Protein AF-A0A6A6XZ11-F1 (afdb_monomer_lite)

Foldseek 3Di:
DKDWDAAQVGIDIDDDDDCVVCVVVVVVVVVVVVPDDCVRVVDDPQWDDDVPFIWGWDADPNDIKIWTFDDWPDADPDSHDFRKTKGWTDIPDDDDIDIDIHTDDDPPDDDPQVVLCVCQVVVPPPDHHHDDDDDD

InterPro domains:
  IPR040976 Fungal-type protein kinase [PF17667] (1-136)

Organism: NCBI:txid574789

Secondary structure (DSSP, 8-state):
---EEEETTEEEEPPP--TTT-HHHHHHHHHHHHHS-TTTTT--TTEES-TTS-EEEEEETTEEEEEEEEEEEEE---SSS---EEEEEEESSTT-EEEEEE----TTSPPHHHHHHHHHHTT-TTSPPP------

Radius of gyration: 19.81 Å; chains: 1; bounding box: 48×28×54 Å

Sequence (136 aa):
MRLWAFDRLGAVTSQSFDIHENALMFISVVLGYLWMAPKDLGFDPTIYGEKGSRYVEITRDARPERYHLDDVIKRQRCVAGRATTCWEVHGDKSGQSFVVKDSWEYKERPEEGPLLKKVTDAGVKNGAEYHYHEIV

Structure (mmCIF, N/CA/C/O backbone):
data_AF-A0A6A6XZ11-F1
#
_entry.id   AF-A0A6A6XZ11-F1
#
loop_
_atom_site.group_PDB
_atom_site.id
_atom_site.type_symbol
_atom_site.label_atom_id
_atom_site.label_alt_id
_atom_site.label_comp_id
_atom_site.label_asym_id
_atom_site.label_entity_id
_atom_site.label_seq_id
_atom_site.pdbx_PDB_ins_code
_atom_site.Cartn_x
_atom_site.Cartn_y
_atom_site.Cartn_z
_atom_site.occupancy
_atom_site.B_iso_or_equiv
_atom_site.auth_seq_id
_atom_site.auth_comp_id
_atom_site.auth_asym_id
_atom_site.auth_atom_id
_atom_site.pdbx_PDB_model_num
ATOM 1 N N . MET A 1 1 ? 11.952 -5.993 -25.966 1.00 95.44 1 MET A N 1
ATOM 2 C CA . MET A 1 1 ? 11.440 -5.484 -24.675 1.00 95.44 1 MET A CA 1
ATOM 3 C C . MET A 1 1 ? 10.762 -4.125 -24.855 1.00 95.44 1 MET A C 1
ATOM 5 O O . MET A 1 1 ? 11.085 -3.401 -25.788 1.00 95.44 1 MET A O 1
ATOM 9 N N . ARG A 1 2 ? 9.799 -3.791 -23.990 1.00 96.62 2 ARG A N 1
ATOM 1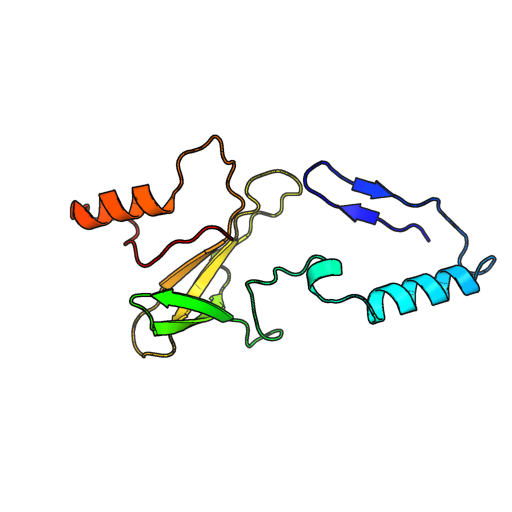0 C CA . ARG A 1 2 ? 9.150 -2.473 -23.877 1.00 96.62 2 ARG A CA 1
ATOM 11 C C . ARG A 1 2 ? 8.838 -2.219 -22.404 1.00 96.62 2 ARG A C 1
ATOM 13 O O . ARG A 1 2 ? 8.414 -3.153 -21.727 1.00 96.62 2 ARG A O 1
ATOM 20 N N . LEU A 1 3 ? 9.035 -0.992 -21.933 1.00 95.38 3 LEU A N 1
ATOM 21 C CA . LEU A 1 3 ? 8.731 -0.600 -20.558 1.00 95.38 3 LEU A CA 1
ATOM 22 C C . LEU A 1 3 ? 7.305 -0.067 -20.463 1.00 95.38 3 LEU A C 1
ATOM 24 O O . LEU A 1 3 ? 6.829 0.599 -21.386 1.00 95.38 3 LEU A O 1
ATOM 28 N N . TRP A 1 4 ? 6.661 -0.354 -19.336 1.00 93.19 4 TRP A N 1
ATOM 29 C CA . TRP A 1 4 ? 5.314 0.092 -19.008 1.00 93.19 4 TRP A CA 1
ATOM 30 C C . TRP A 1 4 ? 5.342 0.769 -17.643 1.00 93.19 4 TRP A C 1
ATOM 32 O O . TRP A 1 4 ? 5.848 0.194 -16.681 1.00 93.19 4 TRP A O 1
ATOM 42 N N . ALA A 1 5 ? 4.783 1.968 -17.569 1.00 90.44 5 ALA A N 1
ATOM 43 C CA . ALA A 1 5 ? 4.483 2.656 -16.327 1.00 90.44 5 ALA A CA 1
ATOM 44 C C . ALA A 1 5 ? 2.967 2.827 -16.248 1.00 90.44 5 ALA A C 1
ATOM 46 O O . ALA A 1 5 ? 2.348 3.288 -17.207 1.00 90.44 5 ALA A O 1
ATOM 47 N N . PHE A 1 6 ? 2.373 2.423 -15.131 1.00 86.69 6 PHE A N 1
ATOM 48 C CA . PHE A 1 6 ? 0.945 2.585 -14.888 1.00 86.69 6 PHE A CA 1
ATOM 49 C C . PHE A 1 6 ? 0.745 3.659 -13.832 1.00 86.69 6 PHE A C 1
ATOM 51 O O . PHE A 1 6 ? 1.374 3.614 -12.777 1.00 86.69 6 PHE A O 1
ATOM 58 N N . ASP A 1 7 ? -0.153 4.590 -14.108 1.00 84.62 7 ASP A N 1
ATOM 59 C CA . ASP A 1 7 ? -0.636 5.565 -13.146 1.00 84.62 7 ASP A CA 1
ATOM 60 C C . ASP A 1 7 ? -2.172 5.619 -13.181 1.00 84.62 7 ASP A C 1
ATOM 62 O O . ASP A 1 7 ? -2.848 4.796 -13.806 1.00 84.62 7 ASP A O 1
ATOM 66 N N . ARG A 1 8 ? -2.749 6.599 -12.485 1.00 77.00 8 ARG A N 1
ATOM 67 C CA . ARG A 1 8 ? -4.203 6.792 -12.447 1.00 77.00 8 ARG A CA 1
ATOM 68 C C . ARG A 1 8 ? -4.813 7.244 -13.778 1.00 77.00 8 ARG A C 1
ATOM 70 O O . ARG A 1 8 ? -6.032 7.160 -13.923 1.00 77.00 8 ARG A O 1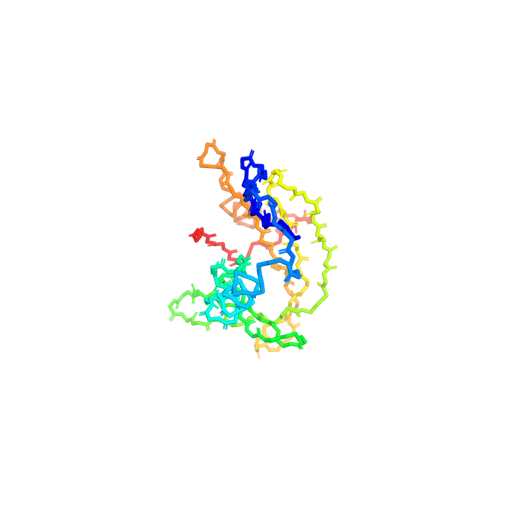
ATOM 77 N N . LEU A 1 9 ? -4.013 7.780 -14.697 1.00 81.00 9 LEU A N 1
ATOM 78 C CA . LEU A 1 9 ? -4.445 8.230 -16.020 1.00 81.00 9 LEU A CA 1
ATOM 79 C C . LEU A 1 9 ? -4.359 7.103 -17.056 1.00 81.00 9 LEU A C 1
ATOM 81 O O . LEU A 1 9 ? -5.038 7.167 -18.080 1.00 81.00 9 LEU A O 1
ATOM 85 N N . GLY A 1 10 ? -3.592 6.049 -16.775 1.00 84.19 10 GLY A N 1
ATOM 86 C CA . GLY A 1 10 ? -3.565 4.829 -17.566 1.00 84.19 10 GLY A CA 1
ATOM 87 C C . GLY A 1 10 ? -2.168 4.235 -17.648 1.00 84.19 10 GLY A C 1
ATOM 88 O O . GLY A 1 10 ? -1.468 4.107 -16.651 1.00 84.19 10 GLY A O 1
ATOM 89 N N . ALA A 1 11 ? -1.786 3.816 -18.850 1.00 90.44 11 ALA A N 1
ATOM 90 C CA . ALA A 1 11 ? -0.487 3.220 -19.112 1.00 90.44 11 ALA A CA 1
ATOM 91 C C . ALA A 1 11 ? 0.329 4.116 -20.047 1.00 90.44 11 ALA A C 1
ATOM 93 O O . ALA A 1 11 ? -0.139 4.483 -21.126 1.00 90.44 11 ALA A O 1
ATOM 94 N N . VAL A 1 12 ? 1.566 4.408 -19.659 1.00 92.62 12 VAL A N 1
ATOM 95 C CA . VAL A 1 12 ? 2.578 5.044 -20.502 1.00 92.62 12 VAL A CA 1
ATOM 96 C C . VAL A 1 12 ? 3.599 3.990 -20.898 1.00 92.62 12 VAL A C 1
ATOM 98 O O . VAL A 1 12 ? 4.034 3.181 -20.076 1.00 92.62 12 VAL A O 1
ATOM 101 N N . THR A 1 13 ? 3.991 3.989 -22.169 1.00 95.44 13 THR A N 1
ATOM 102 C CA . THR A 1 13 ? 4.922 2.991 -22.698 1.00 95.44 13 THR A CA 1
ATOM 103 C C . THR A 1 13 ? 6.138 3.623 -23.343 1.00 95.44 13 THR A C 1
ATOM 105 O O . THR A 1 13 ? 6.009 4.606 -24.072 1.00 95.44 13 THR A O 1
ATOM 108 N N . 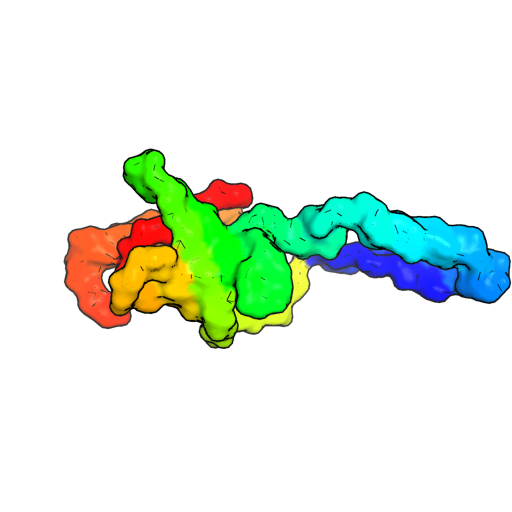SER A 1 14 ? 7.303 3.000 -23.169 1.00 95.81 14 SER A N 1
ATOM 109 C CA . SER A 1 14 ? 8.481 3.326 -23.975 1.00 95.81 14 SER A CA 1
ATOM 110 C C . SER A 1 14 ? 8.315 2.842 -25.423 1.00 95.81 14 SER A C 1
ATOM 112 O O . SER A 1 14 ? 7.475 1.988 -25.729 1.00 95.81 14 SER A O 1
ATOM 114 N N . GLN A 1 15 ? 9.195 3.296 -26.319 1.00 96.31 15 GLN A N 1
ATOM 115 C CA . GLN A 1 15 ? 9.413 2.571 -27.572 1.00 96.31 15 GLN A CA 1
ATOM 116 C C . GLN A 1 15 ? 9.884 1.139 -27.267 1.00 96.31 15 GLN A C 1
ATOM 118 O O . GLN A 1 15 ? 10.548 0.883 -26.256 1.00 96.31 15 GLN A O 1
ATOM 123 N N . SER A 1 16 ? 9.491 0.185 -28.111 1.00 97.12 16 SER A N 1
ATOM 124 C CA . SER A 1 16 ? 10.023 -1.180 -28.043 1.00 97.12 16 SER A CA 1
ATOM 125 C C . SER A 1 16 ? 11.415 -1.241 -28.658 1.00 97.12 16 SER A C 1
ATOM 127 O O . SER A 1 16 ? 11.671 -0.564 -29.648 1.00 97.12 16 SER A O 1
ATOM 129 N N . PHE A 1 17 ? 12.266 -2.107 -28.122 1.00 97.31 17 PHE A N 1
ATOM 130 C CA . PHE A 1 17 ? 13.603 -2.379 -28.648 1.00 97.31 17 PHE A CA 1
ATOM 131 C C . PHE A 1 17 ? 13.934 -3.870 -28.548 1.00 97.31 17 PHE A C 1
ATOM 133 O O . PHE A 1 17 ? 13.412 -4.556 -27.665 1.00 97.31 17 PHE A O 1
ATOM 140 N N . ASP A 1 18 ? 14.783 -4.385 -29.433 1.00 98.00 18 ASP A N 1
ATOM 141 C CA . ASP A 1 18 ? 15.296 -5.752 -29.334 1.00 98.00 18 ASP A CA 1
ATOM 142 C C . ASP A 1 18 ? 16.431 -5.806 -28.297 1.00 98.00 18 ASP A C 1
ATOM 144 O O . ASP A 1 18 ? 17.324 -4.959 -28.281 1.00 98.00 18 ASP A O 1
ATOM 148 N N . ILE A 1 19 ? 16.372 -6.781 -27.390 1.00 97.94 19 ILE A N 1
ATOM 149 C CA . ILE A 1 19 ? 17.362 -6.926 -26.315 1.00 97.94 19 ILE A CA 1
ATOM 150 C C . ILE A 1 19 ? 18.687 -7.511 -26.812 1.00 97.94 19 ILE A C 1
ATOM 152 O O . ILE A 1 19 ? 19.720 -7.269 -26.196 1.00 97.94 19 ILE A O 1
ATOM 156 N N . HIS A 1 20 ? 18.663 -8.272 -27.906 1.00 97.06 20 HIS A N 1
ATOM 157 C CA . HIS A 1 20 ? 19.847 -8.847 -28.532 1.00 97.06 20 HIS A CA 1
ATOM 158 C C . HIS A 1 20 ? 20.549 -7.818 -29.419 1.00 97.06 20 HIS A C 1
ATOM 160 O O . HIS A 1 20 ? 21.776 -7.791 -29.454 1.00 97.06 20 HIS A O 1
ATOM 166 N N . GLU A 1 21 ? 19.791 -6.933 -30.074 1.00 98.06 21 GLU A N 1
ATOM 167 C CA . GLU A 1 21 ? 20.365 -5.837 -30.867 1.00 98.06 21 GLU A CA 1
ATOM 168 C C . GLU A 1 21 ? 20.823 -4.658 -29.994 1.00 98.06 21 GLU A C 1
ATOM 170 O O . GLU A 1 21 ? 21.798 -3.987 -30.323 1.00 98.06 21 GLU A O 1
ATOM 175 N N . ASN A 1 22 ? 20.153 -4.405 -28.862 1.00 97.31 22 ASN A N 1
ATOM 176 C CA . ASN A 1 22 ? 20.480 -3.309 -27.950 1.00 97.31 22 ASN A CA 1
ATOM 177 C C . ASN A 1 22 ? 20.662 -3.795 -26.502 1.00 97.31 22 ASN A C 1
ATOM 179 O O . ASN A 1 22 ? 19.920 -3.431 -25.582 1.00 97.31 22 ASN A O 1
ATOM 183 N N . ALA A 1 23 ? 21.691 -4.620 -26.304 1.00 97.31 23 ALA A N 1
ATOM 184 C CA . ALA A 1 23 ? 22.030 -5.187 -25.001 1.00 97.31 23 ALA A CA 1
ATOM 185 C C . AL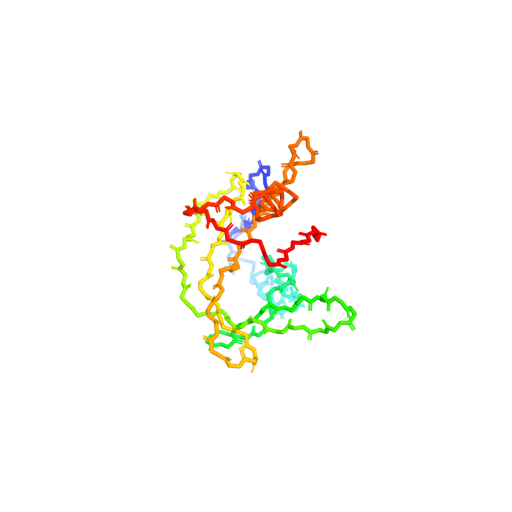A A 1 23 ? 22.367 -4.115 -23.949 1.00 97.31 23 ALA A C 1
ATOM 187 O O . ALA A 1 23 ? 22.027 -4.279 -22.777 1.00 97.31 23 ALA A O 1
ATOM 188 N N . LEU A 1 24 ? 22.984 -2.995 -24.355 1.00 97.88 24 LEU A N 1
ATOM 189 C CA . LEU A 1 24 ? 23.306 -1.900 -23.436 1.00 97.88 24 LEU A CA 1
ATOM 190 C C . LEU A 1 24 ? 22.035 -1.293 -22.835 1.00 97.88 24 LEU A C 1
ATOM 192 O O . LEU A 1 24 ? 21.954 -1.160 -21.619 1.00 97.88 24 LEU A O 1
ATOM 196 N N . MET A 1 25 ? 21.019 -1.001 -23.657 1.00 97.38 25 MET A N 1
ATOM 197 C CA . MET A 1 25 ? 19.736 -0.488 -23.167 1.00 97.38 25 MET A CA 1
ATOM 198 C C . MET A 1 25 ? 19.058 -1.479 -22.217 1.00 97.38 25 MET A C 1
ATOM 200 O O . MET A 1 25 ? 18.521 -1.077 -21.188 1.00 97.38 25 MET A O 1
ATOM 204 N N . PHE A 1 26 ? 19.106 -2.778 -22.525 1.00 97.69 26 PHE A N 1
ATOM 205 C CA . PHE A 1 26 ? 18.573 -3.807 -21.631 1.00 97.69 26 PHE A CA 1
ATOM 206 C C . PHE A 1 26 ? 19.261 -3.780 -20.257 1.00 97.69 26 PHE A C 1
ATOM 208 O O . PHE A 1 26 ? 18.577 -3.714 -19.235 1.00 97.69 26 PHE A O 1
ATOM 215 N N . ILE A 1 27 ? 20.597 -3.759 -20.227 1.00 98.06 27 ILE A N 1
ATOM 216 C CA . ILE A 1 27 ? 21.376 -3.688 -18.983 1.00 98.06 27 ILE A CA 1
ATOM 217 C C . ILE A 1 27 ? 21.064 -2.393 -18.225 1.00 98.06 27 ILE A C 1
ATOM 219 O O . ILE A 1 27 ? 20.823 -2.442 -17.021 1.00 98.06 27 ILE A O 1
ATOM 223 N N . SER A 1 28 ? 21.000 -1.248 -18.913 1.00 97.31 28 SER A N 1
ATOM 224 C CA . SER A 1 28 ? 20.652 0.040 -18.303 1.00 97.31 28 SER A CA 1
ATOM 225 C C . SER A 1 28 ? 19.272 0.025 -17.648 1.00 97.31 28 SER A C 1
ATOM 227 O O . SER A 1 28 ? 19.121 0.572 -16.561 1.00 97.31 28 SER A O 1
ATOM 229 N N . VAL A 1 29 ? 18.278 -0.624 -18.261 1.00 96.88 29 VAL A N 1
ATOM 230 C CA . VAL A 1 29 ? 16.938 -0.779 -17.673 1.00 96.88 29 VAL A CA 1
ATOM 231 C C . VAL A 1 29 ? 16.983 -1.614 -16.396 1.00 96.88 29 VAL A C 1
ATOM 233 O O . VAL A 1 29 ? 16.425 -1.202 -15.381 1.00 96.88 29 VAL A O 1
ATOM 236 N N . VAL A 1 30 ? 17.639 -2.778 -16.432 1.00 97.00 30 VAL A N 1
ATOM 237 C CA . VAL A 1 30 ? 17.740 -3.669 -15.263 1.00 97.00 30 VAL A CA 1
ATOM 238 C C . VAL A 1 30 ? 18.439 -2.956 -14.112 1.00 97.00 30 VAL A C 1
ATOM 240 O O . VAL A 1 30 ? 17.941 -2.945 -12.990 1.00 97.00 30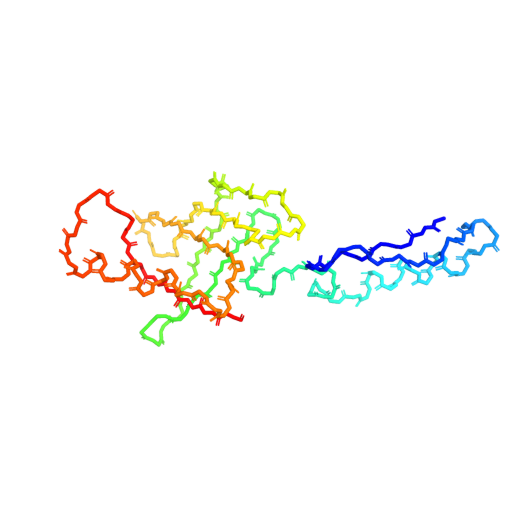 VAL A O 1
ATOM 243 N N . LEU A 1 31 ? 19.566 -2.313 -14.408 1.00 97.94 31 LEU A N 1
ATOM 244 C CA . LEU A 1 31 ? 20.313 -1.522 -13.445 1.00 97.94 31 LEU A CA 1
ATOM 245 C C . LEU A 1 31 ? 19.492 -0.345 -12.900 1.00 97.94 31 LEU A C 1
ATOM 247 O O . LEU A 1 31 ? 19.508 -0.099 -11.698 1.00 97.94 31 LEU A O 1
ATOM 251 N N . GLY A 1 32 ? 18.727 0.333 -13.759 1.00 96.44 32 GLY A N 1
ATOM 252 C CA . GLY A 1 32 ? 17.791 1.379 -13.357 1.00 96.44 32 GLY A CA 1
ATOM 253 C C . GLY A 1 32 ? 16.810 0.885 -12.296 1.00 96.44 32 GLY A C 1
ATOM 254 O O . GLY A 1 32 ? 16.746 1.467 -11.219 1.00 96.44 32 GLY A O 1
ATOM 255 N N . TYR A 1 33 ? 16.121 -0.235 -12.540 1.00 95.00 33 TYR A N 1
ATOM 256 C CA . TYR A 1 33 ? 15.190 -0.808 -11.561 1.00 95.00 33 TYR A CA 1
ATOM 257 C C . TYR A 1 33 ? 15.862 -1.238 -10.253 1.00 95.00 33 TYR A C 1
ATOM 259 O O . TYR A 1 33 ? 15.253 -1.109 -9.196 1.00 95.00 33 TYR A O 1
ATOM 267 N N . LEU A 1 34 ? 17.104 -1.730 -10.306 1.00 96.62 34 LEU A N 1
ATOM 268 C CA . LEU A 1 34 ? 17.854 -2.122 -9.109 1.00 96.62 34 LEU A CA 1
ATOM 269 C C . LEU A 1 34 ? 18.302 -0.922 -8.259 1.00 96.62 34 LEU A C 1
ATOM 271 O O . LEU A 1 34 ? 18.454 -1.071 -7.049 1.00 96.62 34 LEU A O 1
ATOM 275 N N . TRP A 1 35 ? 18.521 0.246 -8.871 1.00 96.94 35 TRP A N 1
ATOM 276 C CA . TRP A 1 35 ? 18.922 1.470 -8.165 1.00 96.94 35 TRP A CA 1
ATOM 277 C C . TRP A 1 35 ? 17.760 2.364 -7.731 1.00 96.94 35 TRP A C 1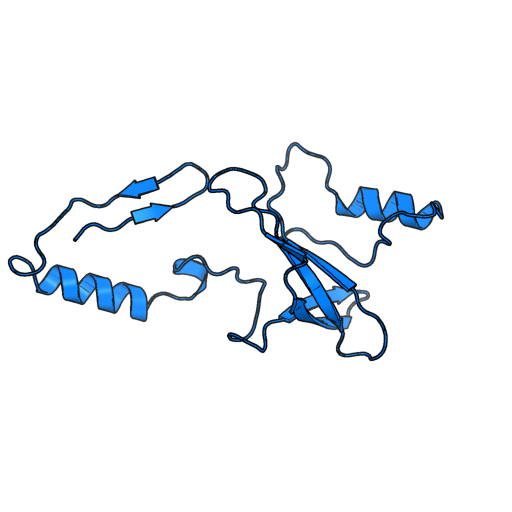
ATOM 279 O O . TRP A 1 35 ? 17.958 3.246 -6.894 1.00 96.94 35 TRP A O 1
ATOM 289 N N . MET A 1 36 ? 16.567 2.168 -8.289 1.00 95.31 36 MET A N 1
ATOM 290 C CA . MET A 1 36 ? 15.378 2.927 -7.909 1.00 95.31 36 MET A CA 1
ATOM 291 C C . MET A 1 36 ? 14.994 2.670 -6.451 1.00 95.31 36 MET A C 1
ATOM 293 O O . MET A 1 36 ? 15.037 1.538 -5.965 1.00 95.31 36 MET A O 1
ATOM 297 N N . ALA A 1 37 ? 14.570 3.724 -5.749 1.00 93.69 37 ALA A N 1
ATOM 298 C CA . ALA A 1 37 ? 14.007 3.550 -4.420 1.00 93.69 37 ALA A CA 1
ATOM 299 C C . ALA A 1 37 ? 12.642 2.836 -4.524 1.00 93.69 37 ALA A C 1
ATOM 301 O O . ALA A 1 37 ? 11.959 2.964 -5.544 1.00 93.69 37 ALA A O 1
ATOM 302 N N . PRO A 1 38 ? 12.174 2.146 -3.466 1.00 91.44 38 PRO A N 1
ATOM 303 C CA . PRO A 1 38 ? 10.876 1.468 -3.483 1.00 91.44 38 PRO A CA 1
ATOM 304 C C . PRO A 1 38 ? 9.714 2.373 -3.922 1.00 91.44 38 PRO A C 1
ATOM 306 O O . PRO A 1 38 ? 8.884 1.969 -4.732 1.00 91.44 38 PRO A O 1
ATOM 309 N N . LYS A 1 39 ? 9.693 3.633 -3.474 1.00 91.19 39 LYS A N 1
ATOM 310 C CA . LYS A 1 39 ? 8.677 4.611 -3.895 1.00 91.19 39 LYS A CA 1
ATOM 311 C C . LYS A 1 39 ? 8.658 4.845 -5.413 1.00 91.19 39 LYS A C 1
ATOM 313 O O . LYS A 1 39 ? 7.590 4.984 -5.997 1.00 91.19 39 LYS A O 1
ATOM 318 N N . ASP A 1 40 ? 9.824 4.840 -6.062 1.00 91.12 40 ASP A N 1
ATOM 319 C CA . ASP A 1 40 ? 9.946 5.081 -7.503 1.00 91.12 40 ASP A CA 1
ATOM 320 C C . ASP A 1 40 ? 9.506 3.840 -8.297 1.00 91.12 40 ASP A C 1
ATOM 322 O O . ASP A 1 40 ? 9.044 3.943 -9.431 1.00 91.12 40 ASP A O 1
ATOM 326 N N . LEU A 1 41 ? 9.608 2.657 -7.679 1.00 91.00 41 LEU A N 1
ATOM 327 C CA . LEU A 1 41 ? 9.065 1.393 -8.185 1.00 91.00 41 LEU A CA 1
ATOM 328 C C . LEU A 1 41 ? 7.548 1.253 -7.949 1.00 91.00 41 LEU A C 1
ATOM 330 O O . LEU A 1 41 ? 6.955 0.262 -8.375 1.00 91.00 41 LEU A O 1
ATOM 334 N N . GLY A 1 42 ? 6.919 2.226 -7.283 1.00 88.62 42 GLY A N 1
ATOM 335 C CA . GLY A 1 42 ? 5.487 2.233 -6.987 1.00 88.62 42 GLY A CA 1
ATOM 336 C C . GLY A 1 42 ? 5.095 1.497 -5.704 1.00 88.62 42 GLY A C 1
ATOM 337 O O . GLY A 1 42 ? 3.921 1.165 -5.538 1.00 88.62 42 GLY A O 1
ATOM 338 N N . PHE A 1 43 ? 6.042 1.218 -4.800 1.00 89.25 43 PHE A N 1
ATOM 339 C CA . PHE A 1 43 ? 5.701 0.772 -3.449 1.00 89.25 43 PHE A CA 1
ATOM 340 C C . PHE A 1 43 ? 5.136 1.932 -2.629 1.00 89.25 43 PHE A C 1
ATOM 342 O O . PHE A 1 43 ? 5.622 3.060 -2.704 1.00 89.25 43 PHE A O 1
ATOM 349 N N . ASP A 1 44 ? 4.122 1.622 -1.828 1.00 89.75 44 ASP A N 1
ATOM 350 C CA . ASP A 1 44 ? 3.519 2.566 -0.898 1.00 89.75 44 ASP A CA 1
ATOM 351 C C . ASP A 1 44 ? 4.521 2.920 0.217 1.00 89.75 44 ASP A C 1
ATOM 353 O O . ASP A 1 44 ? 4.956 2.018 0.938 1.00 89.75 44 ASP A O 1
ATOM 357 N N . PRO A 1 45 ? 4.911 4.199 0.373 1.00 91.38 45 PRO A N 1
ATOM 358 C CA . PRO A 1 45 ? 5.877 4.611 1.386 1.00 91.38 45 PRO A CA 1
ATOM 359 C C . PRO A 1 45 ? 5.332 4.548 2.822 1.00 91.38 45 PRO A C 1
ATOM 361 O O . PRO A 1 45 ? 6.113 4.708 3.756 1.00 91.38 45 PRO A O 1
ATOM 364 N N . THR A 1 46 ? 4.026 4.340 3.010 1.00 92.25 46 THR A N 1
ATOM 365 C CA . THR A 1 46 ? 3.376 4.236 4.328 1.00 92.25 46 THR A CA 1
ATOM 366 C C . THR A 1 46 ? 3.370 2.809 4.879 1.00 92.25 46 THR A C 1
ATOM 368 O O . THR A 1 46 ? 3.149 2.606 6.074 1.00 92.25 46 THR A O 1
ATOM 371 N N . ILE A 1 47 ? 3.644 1.813 4.026 1.00 93.62 47 ILE A N 1
ATOM 372 C CA . ILE A 1 47 ? 3.721 0.401 4.404 1.00 93.62 47 ILE A CA 1
ATOM 373 C C . ILE A 1 47 ? 5.190 0.011 4.538 1.00 93.62 47 ILE A C 1
ATOM 375 O O . ILE A 1 47 ? 5.928 -0.095 3.559 1.00 93.62 47 ILE A O 1
ATOM 379 N N . TYR A 1 48 ? 5.597 -0.259 5.769 1.00 93.56 48 TYR A N 1
ATOM 380 C CA . TYR A 1 48 ? 6.965 -0.604 6.122 1.00 93.56 48 TYR A CA 1
ATOM 381 C C . TYR A 1 48 ? 7.175 -2.117 6.190 1.00 93.56 48 TYR A C 1
ATOM 383 O O . TYR A 1 48 ? 6.227 -2.904 6.257 1.00 93.56 48 TYR A O 1
ATOM 391 N N . GLY A 1 49 ? 8.448 -2.513 6.232 1.00 90.44 49 GLY A N 1
ATOM 392 C CA . GLY A 1 49 ? 8.873 -3.897 6.408 1.00 90.44 49 GLY A CA 1
ATOM 393 C C . GLY A 1 49 ? 8.921 -4.711 5.114 1.00 90.44 49 GLY A C 1
ATOM 394 O O . GLY A 1 49 ? 8.660 -4.225 4.014 1.00 90.44 49 GLY A O 1
ATOM 395 N N . GLU A 1 50 ? 9.288 -5.981 5.256 1.00 83.94 50 GLU A N 1
ATOM 396 C CA . GLU A 1 50 ? 9.434 -6.922 4.146 1.00 83.94 50 GLU A CA 1
ATOM 397 C C . GLU A 1 50 ? 8.308 -7.959 4.134 1.00 83.94 50 GLU A C 1
ATOM 399 O O . GLU A 1 50 ? 7.459 -8.031 5.025 1.00 83.94 50 GLU A O 1
ATOM 404 N N . LYS A 1 51 ? 8.282 -8.791 3.092 1.00 75.56 51 LYS A N 1
ATOM 405 C CA . LYS A 1 51 ? 7.259 -9.822 2.918 1.00 75.56 51 LYS A CA 1
ATOM 406 C C . LYS A 1 51 ? 7.204 -10.751 4.142 1.00 75.56 51 LYS A C 1
ATOM 408 O O . LYS A 1 51 ? 8.149 -11.482 4.408 1.00 75.56 51 LYS A O 1
ATOM 413 N N . GLY A 1 52 ? 6.060 -10.750 4.828 1.00 77.12 52 GLY A N 1
ATOM 414 C CA . GLY A 1 52 ? 5.814 -11.552 6.034 1.00 77.12 52 GLY A CA 1
ATOM 415 C C . GLY A 1 52 ? 6.020 -10.809 7.359 1.00 77.12 52 GLY A C 1
ATOM 416 O O . GLY A 1 52 ? 5.731 -11.381 8.398 1.00 77.12 52 GLY A O 1
ATOM 417 N N . SER A 1 53 ? 6.479 -9.553 7.329 1.00 87.25 53 SER A N 1
ATOM 418 C CA . SER A 1 53 ? 6.635 -8.698 8.516 1.00 87.25 53 SER A CA 1
ATOM 419 C C . SER A 1 53 ? 6.346 -7.233 8.163 1.00 87.25 53 SER A C 1
ATOM 421 O O . SER A 1 53 ? 7.150 -6.334 8.413 1.00 87.25 53 SER A O 1
ATOM 423 N N . ARG A 1 54 ? 5.231 -7.001 7.455 1.00 94.69 54 ARG A N 1
ATOM 424 C CA . ARG A 1 54 ? 4.827 -5.651 7.039 1.00 94.69 54 ARG A CA 1
ATOM 425 C C . ARG A 1 54 ? 4.032 -4.984 8.142 1.00 94.69 54 ARG A C 1
ATOM 427 O O . ARG A 1 54 ? 3.245 -5.652 8.801 1.00 94.69 54 ARG A O 1
ATOM 434 N N . TYR A 1 55 ? 4.174 -3.676 8.281 1.00 95.44 55 TYR A N 1
ATOM 435 C CA . TYR A 1 55 ? 3.434 -2.900 9.269 1.00 95.44 55 TYR A CA 1
ATOM 436 C C . TYR A 1 55 ? 3.151 -1.480 8.770 1.00 95.44 55 TYR A C 1
ATOM 438 O O . TYR A 1 55 ? 3.823 -0.984 7.866 1.00 95.44 55 TYR A O 1
ATOM 446 N N . VAL A 1 56 ? 2.167 -0.824 9.378 1.00 95.56 56 VAL A N 1
ATOM 447 C CA . VAL A 1 56 ? 1.960 0.629 9.283 1.00 95.56 56 VAL A CA 1
ATOM 448 C C . VAL A 1 56 ? 2.257 1.269 10.634 1.00 95.56 56 VAL A C 1
ATOM 450 O O . VAL A 1 56 ? 2.112 0.631 11.682 1.00 95.56 56 VAL A O 1
ATOM 453 N N . GLU A 1 57 ? 2.679 2.527 10.610 1.00 95.00 57 GLU A N 1
ATOM 454 C CA . GLU A 1 57 ? 2.886 3.336 11.809 1.00 95.00 57 GLU A CA 1
ATOM 455 C C . GLU A 1 57 ? 1.976 4.554 11.759 1.00 95.00 57 GLU A C 1
ATOM 457 O O . GLU A 1 57 ? 1.929 5.247 10.749 1.00 95.00 57 GLU A O 1
ATOM 462 N N . ILE A 1 58 ? 1.281 4.816 12.862 1.00 94.19 58 ILE A N 1
ATOM 463 C CA . ILE A 1 58 ? 0.459 6.013 13.045 1.00 94.19 58 ILE A CA 1
ATOM 464 C C . ILE A 1 58 ? 0.941 6.776 14.273 1.00 94.19 58 ILE A C 1
ATOM 466 O O . ILE A 1 58 ? 1.554 6.203 15.177 1.00 94.19 58 ILE A O 1
ATOM 470 N N . THR A 1 59 ? 0.610 8.063 14.355 1.00 93.38 59 THR A N 1
ATOM 471 C CA . THR A 1 59 ? 0.832 8.854 15.572 1.00 93.38 59 THR A CA 1
ATOM 472 C C . THR A 1 59 ? -0.502 9.297 16.157 1.00 93.38 59 THR A C 1
ATOM 474 O O . THR A 1 59 ? -1.164 10.183 15.615 1.00 93.38 59 THR A O 1
ATOM 477 N N . ARG A 1 60 ? -0.883 8.714 17.300 1.00 90.88 60 ARG A N 1
ATOM 478 C CA . ARG A 1 60 ? -2.084 9.100 18.059 1.00 90.88 60 ARG A CA 1
ATOM 479 C C . ARG A 1 60 ? -1.674 9.641 19.423 1.00 90.88 60 ARG A C 1
ATOM 481 O O . ARG A 1 60 ? -0.819 9.066 20.088 1.00 90.88 60 ARG A O 1
ATOM 488 N N . ASP A 1 61 ? -2.248 10.771 19.829 1.00 90.25 61 ASP A N 1
ATOM 489 C CA . ASP A 1 61 ? -1.958 11.421 21.119 1.00 90.25 61 ASP A CA 1
ATOM 490 C C . ASP A 1 61 ? -0.452 11.652 21.367 1.00 90.25 61 ASP A C 1
ATOM 492 O O . ASP A 1 61 ? 0.064 11.422 22.463 1.00 90.25 61 ASP A O 1
ATOM 496 N N . ALA A 1 62 ? 0.267 12.076 20.317 1.00 91.50 62 ALA A N 1
ATOM 497 C CA . ALA A 1 62 ? 1.725 12.263 20.299 1.00 91.50 62 ALA A CA 1
ATOM 498 C C . ALA A 1 62 ? 2.543 10.995 20.627 1.00 91.50 62 ALA A C 1
ATOM 500 O O . ALA A 1 62 ? 3.701 11.084 21.040 1.00 91.50 62 ALA A O 1
ATOM 501 N N . ARG A 1 63 ? 1.954 9.808 20.445 1.00 91.88 63 ARG A N 1
ATOM 502 C CA . ARG A 1 63 ? 2.613 8.516 20.644 1.00 91.88 63 ARG A CA 1
ATOM 503 C C . ARG A 1 63 ? 2.582 7.711 19.343 1.00 91.88 63 ARG A C 1
ATOM 505 O O . ARG A 1 63 ? 1.505 7.564 18.763 1.00 91.88 63 ARG A O 1
ATOM 512 N N . PRO A 1 64 ? 3.732 7.187 18.888 1.00 92.94 64 PRO A N 1
ATOM 513 C CA . PRO A 1 64 ? 3.756 6.282 17.753 1.00 92.94 64 PRO A CA 1
ATOM 514 C C . PRO A 1 64 ? 3.117 4.948 18.144 1.00 92.94 64 PRO A C 1
ATOM 516 O O . PRO A 1 64 ? 3.321 4.436 19.250 1.00 92.94 64 PRO A O 1
ATOM 519 N N . GLU A 1 65 ? 2.347 4.385 17.225 1.00 93.56 65 GLU A N 1
ATOM 520 C CA . GLU A 1 65 ? 1.755 3.061 17.338 1.00 93.56 65 GLU A CA 1
ATOM 521 C C . GLU A 1 65 ? 1.992 2.293 16.045 1.00 93.56 65 GLU A C 1
ATOM 523 O O . GLU A 1 65 ? 1.809 2.832 14.954 1.00 93.56 65 GLU A O 1
ATOM 528 N N . ARG A 1 66 ? 2.385 1.027 16.180 1.00 94.12 66 ARG A N 1
ATOM 529 C CA . ARG A 1 66 ? 2.641 0.130 15.060 1.00 94.12 66 ARG A CA 1
ATOM 530 C C . ARG A 1 66 ? 1.553 -0.928 14.971 1.00 94.12 66 ARG A C 1
ATOM 532 O O . ARG A 1 66 ? 1.159 -1.493 15.994 1.00 94.12 66 ARG A O 1
ATOM 539 N N . TYR A 1 67 ? 1.122 -1.199 13.743 1.00 95.00 67 TYR A N 1
ATOM 540 C CA . TYR A 1 67 ? 0.136 -2.220 13.412 1.00 95.00 67 TYR A CA 1
ATOM 541 C C . TYR A 1 67 ? 0.699 -3.153 12.347 1.00 95.00 67 TYR A C 1
ATOM 543 O O . TYR A 1 67 ? 0.981 -2.719 11.230 1.00 95.00 67 TYR A O 1
ATOM 551 N N . HIS A 1 68 ? 0.872 -4.425 12.694 1.00 94.56 68 HIS A N 1
ATOM 552 C CA . HIS A 1 68 ? 1.399 -5.449 11.794 1.00 94.56 68 HIS A CA 1
ATOM 553 C C . HIS A 1 68 ? 0.293 -5.963 10.883 1.00 94.56 68 HIS A C 1
ATOM 555 O O . HIS A 1 68 ? -0.810 -6.246 11.339 1.00 94.56 68 HIS A O 1
ATOM 561 N N . LEU A 1 69 ? 0.584 -6.048 9.587 1.00 95.00 69 LEU A N 1
ATOM 562 C CA . LEU A 1 69 ? -0.354 -6.492 8.564 1.00 95.00 69 LEU A CA 1
ATOM 563 C C . LEU A 1 69 ? -0.404 -8.016 8.550 1.00 95.00 69 LEU A C 1
ATOM 565 O O . LEU A 1 69 ? 0.537 -8.652 8.065 1.00 95.00 69 LEU A O 1
ATOM 569 N N . ASP A 1 70 ? -1.530 -8.561 8.998 1.00 93.38 70 ASP A N 1
ATOM 570 C CA . ASP A 1 70 ? -1.820 -9.988 8.984 1.00 93.38 70 ASP A CA 1
ATOM 571 C C . ASP A 1 70 ? -2.440 -10.367 7.628 1.00 93.38 70 ASP A C 1
ATOM 573 O O . ASP A 1 70 ? -1.785 -10.336 6.575 1.00 93.38 70 ASP A O 1
ATOM 577 N N . ASP A 1 71 ? -3.735 -10.677 7.631 1.00 94.12 71 ASP A N 1
ATOM 578 C CA . ASP A 1 71 ? -4.460 -11.156 6.470 1.00 94.12 71 ASP A CA 1
ATOM 579 C C . ASP A 1 71 ? -5.106 -10.030 5.662 1.00 94.12 71 ASP A C 1
ATOM 581 O O . ASP A 1 71 ? -5.589 -9.013 6.163 1.00 94.12 71 ASP A O 1
ATOM 585 N N . VAL A 1 72 ? -5.150 -10.224 4.343 1.00 95.50 72 VAL A N 1
ATOM 586 C CA . VAL A 1 72 ? -5.871 -9.321 3.443 1.00 95.50 72 VAL A CA 1
ATOM 587 C C . VAL A 1 72 ? -7.361 -9.642 3.518 1.00 95.50 72 VAL A C 1
ATOM 589 O O . VAL A 1 72 ? -7.805 -10.651 2.974 1.00 95.50 72 VAL A O 1
ATOM 592 N N . ILE A 1 73 ? -8.148 -8.733 4.089 1.00 96.62 73 ILE A N 1
ATOM 593 C CA . ILE A 1 73 ? -9.615 -8.821 4.102 1.00 96.62 73 ILE A CA 1
ATOM 594 C C . ILE A 1 73 ? -10.166 -8.522 2.705 1.00 96.62 73 ILE A C 1
ATOM 596 O O . ILE A 1 73 ? -11.037 -9.218 2.180 1.00 96.62 73 ILE A O 1
ATOM 600 N N . LYS A 1 74 ? -9.660 -7.457 2.073 1.00 95.56 74 LYS A N 1
ATOM 601 C CA . LYS A 1 74 ? -10.106 -7.023 0.747 1.00 95.56 74 LYS A CA 1
ATOM 602 C C . LYS A 1 74 ? -8.965 -6.375 -0.008 1.00 95.56 74 LYS A C 1
ATOM 604 O O . LYS A 1 74 ? -8.254 -5.546 0.532 1.00 95.56 74 LYS A O 1
ATOM 609 N N . ARG A 1 75 ? -8.850 -6.680 -1.299 1.00 94.50 75 ARG A N 1
ATOM 610 C CA . ARG A 1 75 ? -7.991 -5.934 -2.223 1.00 94.50 75 ARG A CA 1
ATOM 611 C C . ARG A 1 75 ? -8.721 -5.672 -3.525 1.00 94.50 75 ARG A C 1
ATOM 613 O O . ARG A 1 75 ? -9.080 -6.612 -4.239 1.00 94.50 75 ARG A O 1
ATOM 620 N N . GLN A 1 76 ? -8.949 -4.405 -3.840 1.00 93.50 76 GLN A N 1
ATOM 621 C CA . GLN A 1 76 ? -9.530 -4.013 -5.114 1.00 93.50 76 GLN A CA 1
ATOM 622 C C . GLN A 1 76 ? -8.436 -3.938 -6.181 1.00 93.50 76 GLN A C 1
ATOM 624 O O . GLN A 1 76 ? -7.566 -3.075 -6.148 1.00 93.50 76 GLN A O 1
ATOM 629 N N . ARG A 1 77 ? -8.481 -4.856 -7.151 1.00 88.12 77 ARG A N 1
ATOM 630 C CA . ARG A 1 77 ? -7.543 -4.887 -8.281 1.00 88.12 77 ARG A CA 1
ATOM 631 C C . ARG A 1 77 ? -8.054 -3.972 -9.395 1.00 88.12 77 ARG A C 1
ATOM 633 O O . ARG A 1 77 ? -8.703 -4.442 -10.324 1.00 88.12 77 ARG A O 1
ATOM 640 N N . CYS A 1 78 ? -7.810 -2.670 -9.277 1.00 84.06 78 CYS A N 1
ATOM 641 C CA . CYS A 1 78 ? -8.161 -1.690 -10.306 1.00 84.06 78 CYS A CA 1
ATOM 642 C C . CYS A 1 78 ? -6.987 -0.758 -10.615 1.00 84.06 78 CYS A C 1
ATOM 644 O O . CYS A 1 78 ? -6.238 -0.400 -9.712 1.00 84.06 78 CYS A O 1
ATOM 646 N N . VAL A 1 79 ? -6.873 -0.340 -11.879 1.00 77.75 79 VAL A N 1
ATOM 647 C CA . VAL A 1 79 ? -5.920 0.699 -12.313 1.00 77.75 79 VAL A CA 1
ATOM 648 C C . VAL A 1 79 ? -6.461 2.093 -11.978 1.00 77.75 79 VAL A C 1
ATOM 650 O O . VAL A 1 79 ? -5.741 2.933 -11.456 1.00 77.75 79 VAL A O 1
ATOM 653 N N . ALA A 1 80 ? -7.761 2.311 -12.205 1.00 82.38 80 ALA A N 1
ATOM 654 C CA . ALA A 1 80 ? -8.462 3.544 -11.865 1.00 82.38 80 ALA A CA 1
ATOM 655 C C . ALA A 1 80 ? -9.548 3.280 -10.808 1.00 82.38 80 ALA A C 1
ATOM 657 O O . ALA A 1 80 ? -10.315 2.321 -10.916 1.00 82.38 80 ALA A O 1
ATOM 658 N N . GLY A 1 81 ? -9.612 4.134 -9.785 1.00 85.12 81 GLY A N 1
ATOM 659 C CA . GLY A 1 81 ? -10.556 4.043 -8.669 1.00 85.12 81 GLY A CA 1
ATOM 660 C C . GLY A 1 81 ? -9.887 4.361 -7.331 1.00 85.12 81 GLY A C 1
ATOM 661 O O . GLY A 1 81 ? -8.810 4.946 -7.296 1.00 85.12 81 GLY A O 1
ATOM 662 N N . ARG A 1 82 ? -10.513 3.945 -6.223 1.00 87.25 82 ARG A N 1
ATOM 663 C CA . ARG A 1 82 ? -9.956 4.119 -4.866 1.00 87.25 82 ARG A CA 1
ATOM 664 C C . ARG A 1 82 ? -8.827 3.136 -4.530 1.00 87.25 82 ARG A C 1
ATOM 666 O O . ARG A 1 82 ? -8.213 3.281 -3.484 1.00 87.25 82 ARG A O 1
ATOM 673 N N . ALA A 1 83 ? -8.605 2.118 -5.372 1.00 89.50 83 ALA A N 1
ATOM 674 C CA . ALA A 1 83 ? -7.657 1.012 -5.165 1.00 89.50 83 ALA A CA 1
ATOM 675 C C . ALA A 1 83 ? -7.640 0.454 -3.727 1.00 89.50 83 ALA A C 1
ATOM 677 O O . ALA A 1 83 ? -6.594 0.086 -3.205 1.00 89.50 83 ALA A O 1
ATOM 678 N N . THR A 1 84 ? -8.817 0.395 -3.093 1.00 93.56 84 THR A N 1
ATOM 679 C CA . THR A 1 84 ? -8.935 0.105 -1.666 1.00 93.56 84 THR A CA 1
ATOM 680 C C . THR A 1 84 ? -8.358 -1.258 -1.314 1.00 93.56 84 THR A C 1
ATOM 682 O O . THR A 1 84 ? -8.725 -2.276 -1.920 1.00 93.56 84 THR A O 1
ATOM 685 N N . THR A 1 85 ? -7.523 -1.279 -0.281 1.00 95.62 85 THR A N 1
ATOM 686 C CA . THR A 1 85 ? -7.048 -2.499 0.358 1.00 95.62 85 THR A CA 1
ATOM 687 C C . THR A 1 85 ? -7.335 -2.429 1.853 1.00 95.62 85 THR A C 1
ATOM 689 O O . THR A 1 85 ? -7.079 -1.419 2.495 1.00 95.62 85 THR A O 1
ATOM 692 N N . CYS A 1 86 ? -7.915 -3.496 2.394 1.00 97.06 86 CYS A N 1
ATOM 693 C CA . CYS A 1 86 ? -8.159 -3.650 3.819 1.00 97.06 86 CYS A CA 1
ATOM 694 C C . CYS A 1 86 ? -7.382 -4.859 4.333 1.00 97.06 86 CYS A C 1
ATOM 696 O O . CYS A 1 86 ? -7.467 -5.938 3.733 1.00 97.06 86 CYS A O 1
ATOM 698 N N . TRP A 1 87 ? -6.700 -4.686 5.457 1.00 96.75 87 TRP A N 1
ATOM 699 C CA . TRP A 1 87 ? -5.990 -5.743 6.171 1.00 96.75 87 TRP A CA 1
ATOM 700 C C . TRP A 1 87 ? -6.558 -5.898 7.570 1.00 96.75 87 TRP A C 1
ATOM 702 O O . TRP A 1 87 ? -6.904 -4.902 8.204 1.00 96.75 87 TRP A O 1
ATOM 712 N N . GLU A 1 88 ? -6.621 -7.136 8.040 1.00 96.06 88 GLU A N 1
ATOM 713 C CA . GLU A 1 88 ? -6.609 -7.405 9.470 1.00 96.06 88 GLU A CA 1
ATOM 714 C C . GLU A 1 88 ? -5.211 -7.078 9.995 1.00 96.06 88 GLU A C 1
ATOM 716 O O . GLU A 1 88 ? -4.208 -7.355 9.328 1.00 96.06 88 GLU A O 1
ATOM 721 N N . VAL A 1 89 ? -5.153 -6.418 11.147 1.00 95.69 89 VAL A N 1
ATOM 722 C CA . VAL A 1 89 ? -3.892 -6.044 11.778 1.00 95.69 89 VAL A CA 1
ATOM 723 C C . VAL A 1 89 ? -3.958 -6.249 13.284 1.00 95.69 89 VAL A C 1
ATOM 725 O O . VAL A 1 89 ? -5.018 -6.091 13.898 1.00 95.69 89 VAL A O 1
ATOM 728 N N . HIS A 1 90 ? -2.805 -6.471 13.902 1.00 94.19 90 HIS A N 1
ATOM 729 C CA . HIS A 1 90 ? -2.647 -6.407 15.351 1.00 94.19 90 HIS A CA 1
ATOM 730 C C . HIS A 1 90 ? -1.635 -5.330 15.743 1.00 94.19 90 HIS A C 1
ATOM 732 O O . HIS A 1 90 ? -0.633 -5.100 15.063 1.00 94.19 90 HIS A O 1
ATOM 738 N N . GLY A 1 91 ? -1.918 -4.638 16.847 1.00 91.56 91 GLY A N 1
ATOM 739 C CA . GLY A 1 91 ? -0.993 -3.664 17.420 1.00 91.56 91 GLY A CA 1
ATOM 740 C C . GLY A 1 91 ? 0.091 -4.326 18.272 1.00 91.56 91 GLY A C 1
ATOM 741 O O . GLY A 1 91 ? -0.090 -5.434 18.774 1.00 91.56 91 GLY A O 1
ATOM 742 N N . ASP A 1 92 ? 1.188 -3.606 18.525 1.00 86.88 92 ASP A N 1
ATOM 743 C CA . ASP A 1 92 ? 2.238 -4.056 19.462 1.00 86.88 92 ASP A CA 1
ATOM 744 C C . ASP A 1 92 ? 1.709 -4.276 20.897 1.00 86.88 92 ASP A C 1
ATOM 746 O O . ASP A 1 92 ? 2.274 -5.039 21.684 1.00 86.88 92 ASP A O 1
ATOM 750 N N . LYS A 1 93 ? 0.622 -3.588 21.266 1.00 81.44 93 LYS A N 1
ATOM 751 C CA . LYS A 1 93 ? -0.059 -3.760 22.555 1.00 81.44 93 LYS A CA 1
ATOM 752 C C . LYS A 1 93 ? -1.094 -4.877 22.412 1.00 81.44 93 LYS A C 1
ATOM 754 O O . LYS A 1 93 ? -1.971 -4.802 21.557 1.00 81.44 93 LYS A O 1
ATOM 759 N N . SER A 1 94 ? -0.973 -5.913 23.240 1.00 70.44 94 SER A N 1
ATOM 760 C CA . SER A 1 94 ? -1.696 -7.171 23.047 1.00 70.44 94 SER A CA 1
ATOM 761 C C . SER A 1 94 ? -3.215 -7.064 23.235 1.00 70.44 94 SER A C 1
ATOM 763 O O . SER A 1 94 ? -3.708 -6.368 24.121 1.00 70.44 94 SER A O 1
ATOM 765 N N . GLY A 1 95 ? -3.943 -7.848 22.429 1.00 75.31 95 GLY A N 1
ATOM 766 C CA . GLY A 1 95 ? -5.306 -8.307 22.724 1.00 75.31 95 GLY A CA 1
ATOM 767 C C . GLY A 1 95 ? -6.420 -7.803 21.805 1.00 75.31 95 GLY A C 1
ATOM 768 O O . GLY A 1 95 ? -7.509 -8.369 21.849 1.00 75.31 95 GLY A O 1
ATOM 769 N N . GLN A 1 96 ? -6.171 -6.792 20.969 1.00 85.25 96 GLN A N 1
ATOM 770 C CA . GLN A 1 96 ? -7.187 -6.220 20.081 1.00 85.25 96 GLN A CA 1
ATOM 771 C C . GLN A 1 96 ? -6.746 -6.289 18.614 1.00 85.25 96 GLN A C 1
ATOM 773 O O . GLN A 1 96 ? -5.677 -5.788 18.262 1.00 85.25 96 GLN A O 1
ATOM 778 N N . SER A 1 97 ? -7.586 -6.897 17.772 1.00 90.19 97 SER A N 1
ATOM 779 C CA . SER A 1 97 ? -7.455 -6.840 16.313 1.00 90.19 97 SER A CA 1
ATOM 780 C C . SER A 1 97 ? -8.083 -5.553 15.783 1.00 90.19 97 SER A C 1
ATOM 782 O O . SER A 1 97 ? -9.122 -5.105 16.276 1.00 90.19 97 SER A O 1
ATOM 784 N N . PHE A 1 98 ? -7.478 -4.984 14.747 1.00 95.19 98 PHE A N 1
ATOM 785 C CA . PHE A 1 98 ? -7.972 -3.811 14.036 1.00 95.19 98 PHE A CA 1
ATOM 786 C C . PHE A 1 98 ? -8.071 -4.102 12.539 1.00 95.19 98 PHE A C 1
ATOM 788 O O . PHE A 1 98 ? -7.605 -5.128 12.044 1.00 95.19 98 PHE A O 1
ATOM 795 N N . VAL A 1 99 ? -8.667 -3.162 11.807 1.00 96.56 99 VAL A N 1
ATOM 796 C CA . VAL A 1 99 ? -8.653 -3.161 10.346 1.00 96.56 99 VAL A CA 1
ATOM 797 C C . VAL A 1 99 ? -7.981 -1.889 9.865 1.00 96.56 99 VAL A C 1
ATOM 799 O O . VAL A 1 99 ? -8.455 -0.791 10.153 1.00 96.56 99 VAL A O 1
ATOM 802 N N . VAL A 1 100 ? -6.908 -2.035 9.093 1.00 96.06 100 VAL A N 1
ATOM 803 C CA . VAL A 1 100 ? -6.340 -0.920 8.328 1.00 96.06 100 VAL A CA 1
ATOM 804 C C . VAL A 1 100 ? -7.004 -0.912 6.969 1.00 96.06 100 VAL A C 1
ATOM 806 O O . VAL A 1 100 ? -7.007 -1.926 6.271 1.00 96.06 100 VAL A O 1
ATOM 809 N N . LYS A 1 101 ? -7.562 0.235 6.591 1.00 96.25 101 LYS A N 1
ATOM 810 C CA . LYS A 1 101 ? -8.093 0.489 5.257 1.00 96.25 101 LYS A CA 1
ATOM 811 C C . LYS A 1 101 ? -7.237 1.555 4.591 1.00 96.25 101 LYS A C 1
ATOM 813 O O . LYS A 1 101 ? -7.316 2.719 4.961 1.00 96.25 101 LYS A O 1
ATOM 818 N N . ASP A 1 102 ? -6.488 1.145 3.581 1.00 94.50 102 ASP A N 1
ATOM 819 C CA . ASP A 1 102 ? -5.790 2.041 2.669 1.00 94.50 102 ASP A CA 1
ATOM 820 C C . ASP A 1 102 ? -6.651 2.269 1.424 1.00 94.50 102 ASP A C 1
ATOM 822 O O . ASP A 1 102 ? -7.230 1.337 0.849 1.00 94.50 102 ASP A O 1
ATOM 826 N N . SER A 1 103 ? -6.793 3.527 1.024 1.00 92.69 103 SER A N 1
ATOM 827 C CA . SER A 1 103 ? -7.493 3.881 -0.199 1.00 92.69 103 SER A CA 1
ATOM 828 C C . SER A 1 103 ? -7.135 5.277 -0.664 1.00 92.69 103 SER A C 1
ATOM 830 O O . SER A 1 103 ? -7.081 6.207 0.134 1.00 92.69 103 SER A O 1
ATOM 832 N N . TRP A 1 104 ? -7.083 5.455 -1.979 1.00 88.00 104 TRP A N 1
ATOM 833 C CA . TRP A 1 104 ? -7.073 6.782 -2.571 1.00 88.00 104 TRP A CA 1
ATOM 834 C C . TRP A 1 104 ? -8.399 7.496 -2.304 1.00 88.00 104 TRP A C 1
ATOM 836 O O . TRP A 1 104 ? -9.487 6.933 -2.499 1.00 88.00 104 TRP A O 1
ATOM 846 N N . GLU A 1 105 ? -8.298 8.767 -1.936 1.00 85.56 105 GLU A N 1
ATOM 847 C CA . GLU A 1 105 ? -9.426 9.667 -1.735 1.00 85.56 105 GLU A CA 1
ATOM 848 C C . GLU A 1 105 ? -9.405 10.776 -2.802 1.00 85.56 105 GLU A C 1
ATOM 850 O O . GLU A 1 105 ? -8.352 11.260 -3.223 1.00 85.56 105 GLU A O 1
ATOM 855 N N . TYR A 1 106 ? -10.585 11.146 -3.297 1.00 85.00 106 TYR A N 1
ATOM 856 C CA . TYR A 1 106 ? -10.752 12.308 -4.169 1.00 85.00 106 TYR A CA 1
ATOM 857 C C . TYR A 1 106 ? -10.990 13.523 -3.280 1.00 85.00 106 TYR A C 1
ATOM 859 O O . TYR A 1 106 ? -11.880 13.468 -2.435 1.00 85.00 106 TYR A O 1
ATOM 867 N N . LYS A 1 107 ? -10.253 14.619 -3.492 1.00 86.69 107 LYS A N 1
ATOM 868 C CA . LYS A 1 107 ? -10.368 15.837 -2.668 1.00 86.69 107 LYS A CA 1
ATOM 869 C C . LYS A 1 107 ? -11.773 16.443 -2.695 1.00 86.69 107 LYS A C 1
ATOM 871 O O . LYS A 1 107 ? -12.156 17.175 -1.793 1.00 86.69 107 LYS A O 1
ATOM 876 N N . GLU A 1 108 ? -12.539 16.146 -3.739 1.00 90.06 108 GLU A N 1
ATOM 877 C CA . GLU A 1 108 ? -13.910 16.608 -3.928 1.00 90.06 108 GLU A CA 1
ATOM 878 C C . GLU A 1 108 ? -14.932 15.809 -3.101 1.00 90.06 108 GLU A C 1
ATOM 880 O O . GLU A 1 108 ? -16.106 16.181 -3.057 1.00 90.06 108 GLU A O 1
ATOM 885 N N . ARG A 1 109 ? -14.530 14.691 -2.479 1.00 87.69 109 ARG A N 1
ATOM 886 C CA . ARG A 1 109 ? -15.405 13.856 -1.649 1.00 87.69 109 ARG A CA 1
ATOM 887 C C . ARG A 1 109 ? -15.134 14.085 -0.161 1.00 87.69 109 ARG A C 1
ATOM 889 O O . ARG A 1 109 ? -13.988 14.309 0.212 1.00 87.69 109 ARG A O 1
ATOM 896 N N . PRO A 1 110 ? -16.172 14.000 0.694 1.00 90.56 110 PRO A N 1
ATOM 897 C CA . PRO A 1 110 ? -15.974 14.000 2.134 1.00 90.56 110 PRO A CA 1
ATOM 898 C C . PRO A 1 110 ? -15.123 12.806 2.553 1.00 90.56 110 PRO A C 1
ATOM 900 O O . PRO A 1 110 ? -15.404 11.680 2.142 1.00 90.56 110 PRO A O 1
ATOM 903 N N . GLU A 1 111 ? -14.147 13.078 3.408 1.00 92.44 111 GLU A N 1
ATOM 904 C CA . GLU A 1 111 ? -13.266 12.076 3.992 1.00 92.44 111 GLU A CA 1
ATOM 905 C C . GLU A 1 111 ? -14.067 11.038 4.782 1.00 92.44 111 GLU A C 1
ATOM 907 O O . GLU A 1 111 ? -14.992 11.360 5.538 1.00 92.44 111 GLU A O 1
ATOM 912 N N . GLU A 1 112 ? -13.695 9.771 4.634 1.00 93.69 112 GLU A N 1
ATOM 913 C CA . GLU A 1 112 ? -14.389 8.677 5.310 1.00 93.69 112 GLU A CA 1
ATOM 914 C C . GLU A 1 112 ? -14.114 8.647 6.824 1.00 93.69 112 GLU A C 1
ATOM 916 O O . GLU A 1 112 ? -15.014 8.366 7.619 1.00 93.69 112 GLU A O 1
ATOM 921 N N . GLY A 1 113 ? -12.891 8.991 7.236 1.00 94.19 113 GLY A N 1
ATOM 922 C CA . GLY A 1 113 ? -12.453 8.968 8.635 1.00 94.19 113 GLY A CA 1
ATOM 923 C C . GLY A 1 113 ? -13.316 9.816 9.581 1.00 94.19 113 GLY A C 1
ATOM 924 O O . GLY A 1 113 ? -13.846 9.278 10.559 1.00 94.19 113 GLY A O 1
ATOM 925 N N . PRO A 1 114 ? -13.559 11.108 9.289 1.00 95.31 114 PRO A N 1
ATOM 926 C CA . PRO A 1 114 ? -14.435 11.953 10.097 1.00 95.31 114 PRO A CA 1
ATOM 927 C C . PRO A 1 114 ? -15.881 11.446 10.172 1.00 95.31 114 PRO A C 1
ATOM 929 O O . PRO A 1 114 ? -16.557 11.659 11.181 1.00 95.31 114 PRO A O 1
ATOM 932 N N . LEU A 1 115 ? -16.375 10.773 9.126 1.00 94.56 115 LEU A N 1
ATOM 933 C CA . LEU A 1 115 ? -17.710 10.170 9.132 1.00 94.56 115 LEU A CA 1
ATOM 934 C C . LEU A 1 115 ? -17.766 8.970 10.084 1.00 94.56 115 LEU A C 1
ATOM 936 O O . LEU A 1 115 ? -18.679 8.901 10.908 1.00 94.56 115 LEU A O 1
ATOM 940 N N . LEU A 1 116 ? -16.772 8.078 10.038 1.00 96.00 116 LEU A N 1
ATOM 941 C CA . LEU A 1 116 ? -16.657 6.953 10.975 1.00 96.00 116 LEU A CA 1
ATOM 942 C C . LEU A 1 116 ? -16.521 7.434 12.423 1.00 96.00 116 LEU A C 1
ATOM 944 O O . LEU A 1 116 ? -17.153 6.874 13.324 1.00 96.00 116 LEU A O 1
ATOM 948 N N . LYS A 1 117 ? -15.768 8.519 12.649 1.00 96.81 117 LYS A N 1
ATOM 949 C CA . LYS A 1 117 ? -15.655 9.133 13.975 1.00 96.81 117 LYS A CA 1
ATOM 950 C C . LYS A 1 117 ? -17.014 9.606 14.493 1.00 96.81 117 LYS A C 1
ATOM 952 O O . LYS A 1 117 ? -17.380 9.268 15.612 1.00 96.81 117 LYS A O 1
ATOM 957 N N . LYS A 1 118 ? -17.798 10.320 13.676 1.00 96.44 118 LYS A N 1
ATOM 958 C CA . LYS A 1 118 ? -19.151 10.771 14.060 1.00 96.44 118 LYS A CA 1
ATOM 959 C C . LYS A 1 118 ? -20.080 9.609 14.415 1.00 96.44 118 LYS A C 1
ATOM 961 O O . LYS A 1 118 ? -20.838 9.712 15.372 1.00 96.44 118 LYS A O 1
ATOM 966 N N . VAL A 1 119 ? -20.029 8.517 13.649 1.00 96.50 119 VAL A N 1
ATOM 967 C CA . VAL A 1 119 ? -20.827 7.304 13.909 1.00 96.50 119 VAL A CA 1
ATOM 968 C C . VAL A 1 119 ? -20.436 6.664 15.246 1.00 96.50 119 VAL A C 1
ATOM 970 O O . VAL A 1 119 ? -21.312 6.266 16.013 1.00 96.50 119 VAL A O 1
ATOM 973 N N . THR A 1 120 ? -19.135 6.629 15.542 1.00 96.69 120 THR A N 1
ATOM 974 C CA . THR A 1 120 ? -18.582 6.099 16.798 1.00 96.69 120 THR A CA 1
ATOM 975 C C . THR A 1 120 ? -18.970 6.964 17.994 1.00 96.69 120 THR A C 1
ATOM 977 O O . THR A 1 120 ? -19.524 6.453 18.964 1.00 96.69 120 THR A O 1
ATOM 980 N N . ASP A 1 121 ? -18.783 8.284 17.895 1.00 97.12 121 ASP A N 1
ATOM 981 C CA . ASP A 1 121 ? -19.148 9.250 18.941 1.00 97.12 121 ASP A CA 1
ATOM 982 C C . ASP A 1 121 ? -20.661 9.218 19.251 1.00 97.12 121 ASP A C 1
ATOM 984 O O . ASP A 1 121 ? -21.078 9.457 20.383 1.00 97.12 121 ASP A O 1
ATOM 988 N N . ALA A 1 122 ? -21.497 8.900 18.254 1.00 97.00 122 ALA A N 1
ATOM 989 C CA . ALA A 1 122 ? -22.944 8.756 18.410 1.00 97.00 122 ALA A CA 1
ATOM 990 C C . ALA A 1 122 ? -23.382 7.406 19.019 1.00 97.00 122 ALA A C 1
ATOM 992 O O . ALA A 1 122 ? -24.578 7.195 19.229 1.00 97.00 122 ALA A O 1
ATOM 993 N N . GLY A 1 123 ? -22.455 6.480 19.290 1.00 96.50 123 GLY A N 1
ATOM 994 C CA . GLY A 1 123 ? -22.756 5.179 19.896 1.00 96.50 123 GLY A CA 1
ATOM 995 C C . GLY A 1 123 ? -23.582 4.247 19.002 1.00 96.50 123 GLY A C 1
ATOM 996 O O . GLY A 1 123 ? -24.336 3.408 19.506 1.00 96.50 123 GLY A O 1
ATOM 997 N N . VAL A 1 124 ? -23.485 4.400 17.676 1.00 96.62 124 VAL A N 1
ATOM 998 C CA . VAL A 1 124 ? -24.207 3.550 16.719 1.00 96.62 124 VAL A CA 1
ATOM 999 C C . VAL A 1 124 ? -23.693 2.113 16.815 1.00 96.62 124 VAL A C 1
ATOM 1001 O O . VAL A 1 124 ? -22.501 1.848 16.686 1.00 96.62 124 VAL A O 1
ATOM 1004 N N . LYS A 1 125 ? -24.609 1.159 17.010 1.00 94.69 125 LYS A N 1
ATOM 1005 C CA . LYS A 1 125 ? -24.280 -0.272 17.083 1.00 94.69 125 LYS A CA 1
ATOM 1006 C C . LYS A 1 125 ? -24.182 -0.892 15.687 1.00 94.69 125 LYS A C 1
ATOM 1008 O O . LYS A 1 125 ? -24.864 -0.451 14.766 1.00 94.69 125 LYS A O 1
ATOM 1013 N N . ASN A 1 126 ? -23.402 -1.969 15.565 1.00 92.50 126 ASN A N 1
ATOM 1014 C CA . ASN A 1 126 ? -23.186 -2.735 14.324 1.00 92.50 126 ASN A CA 1
ATOM 1015 C C . ASN A 1 126 ? -22.468 -1.962 13.196 1.00 92.50 126 ASN A C 1
ATOM 1017 O O . ASN A 1 126 ? -22.569 -2.344 12.032 1.00 92.50 126 ASN A O 1
ATOM 1021 N N . GLY A 1 127 ? -21.758 -0.880 13.531 1.00 89.12 127 GLY A N 1
ATOM 1022 C CA . GLY A 1 127 ? -20.846 -0.174 12.629 1.00 89.12 127 GLY A CA 1
ATOM 1023 C C . GLY A 1 127 ? -19.382 -0.507 12.921 1.00 89.12 127 GLY A C 1
ATOM 1024 O O . GLY A 1 127 ? -19.071 -1.086 13.961 1.00 89.12 127 GLY A O 1
ATOM 1025 N N . ALA A 1 128 ? -18.487 -0.124 12.009 1.00 91.81 128 ALA A N 1
ATOM 1026 C CA . ALA A 1 128 ? -17.055 -0.123 12.295 1.00 91.81 128 ALA A CA 1
ATOM 1027 C C . ALA A 1 128 ? -16.735 0.993 13.298 1.00 91.81 128 ALA A C 1
ATOM 1029 O O . ALA A 1 128 ? -17.163 2.134 13.110 1.00 91.81 128 ALA A O 1
ATOM 1030 N N . GLU A 1 129 ? -15.988 0.655 14.345 1.00 94.44 129 GLU A N 1
ATOM 1031 C CA . GLU A 1 129 ? -15.542 1.614 15.349 1.00 94.44 129 GLU A CA 1
ATOM 1032 C C . GLU A 1 129 ? -14.336 2.402 14.826 1.00 94.44 129 GLU A C 1
ATOM 1034 O O . GLU A 1 129 ? -13.389 1.842 14.269 1.00 94.44 129 GLU A O 1
ATOM 1039 N N . TYR A 1 130 ? -14.393 3.721 14.970 1.00 95.75 130 TYR A N 1
ATOM 1040 C CA . TYR A 1 130 ? -13.313 4.613 14.588 1.00 95.75 130 TYR A CA 1
ATOM 1041 C C . TYR A 1 130 ? -12.148 4.489 15.563 1.00 95.75 130 TYR A C 1
ATOM 1043 O O . TYR A 1 130 ? -12.318 4.649 16.769 1.00 95.75 130 TYR A O 1
ATOM 1051 N N . HIS A 1 131 ? -10.951 4.314 15.010 1.00 93.81 131 HIS A N 1
ATOM 1052 C CA . HIS A 1 131 ? -9.711 4.301 15.781 1.00 93.81 131 HIS A CA 1
ATOM 1053 C C . HIS A 1 131 ? -8.804 5.480 15.428 1.00 93.81 131 HIS A C 1
ATOM 1055 O O . HIS A 1 131 ? -8.387 6.253 16.291 1.00 93.81 131 HIS A O 1
ATOM 1061 N N . TYR A 1 132 ? -8.513 5.636 14.137 1.00 95.00 132 TYR A N 1
ATOM 1062 C CA . TYR A 1 132 ? -7.633 6.670 13.606 1.00 95.00 132 TYR A CA 1
ATOM 1063 C C . TYR A 1 132 ? -7.872 6.854 12.101 1.00 95.00 132 TYR A C 1
ATOM 1065 O O . TYR A 1 132 ? -8.290 5.914 11.424 1.00 95.00 132 TYR A O 1
ATOM 1073 N N . HIS A 1 133 ? -7.602 8.052 11.581 1.00 94.88 133 HIS A N 1
ATOM 1074 C CA . HIS A 1 133 ? -7.471 8.307 10.148 1.00 94.88 133 HIS A CA 1
ATOM 1075 C C . HIS A 1 133 ? -6.451 9.420 9.909 1.00 94.88 133 HIS A C 1
ATOM 1077 O O . HIS A 1 133 ? -6.294 10.311 10.745 1.00 94.88 133 HIS A O 1
ATOM 1083 N N . GLU A 1 134 ? -5.824 9.386 8.743 1.00 92.69 134 GLU A N 1
ATOM 1084 C CA . GLU A 1 134 ? -4.997 10.462 8.214 1.00 92.69 134 GLU A CA 1
ATOM 1085 C C . GLU A 1 134 ? -5.051 10.447 6.683 1.00 92.69 134 GLU A C 1
ATOM 1087 O O . GLU A 1 134 ? -5.521 9.481 6.077 1.00 92.69 134 GLU A O 1
ATOM 1092 N N . ILE A 1 135 ? -4.582 11.531 6.070 1.00 89.81 135 ILE A N 1
ATOM 1093 C CA . ILE A 1 135 ? -4.368 11.636 4.626 1.00 89.81 135 ILE A CA 1
ATOM 1094 C C . ILE A 1 135 ? -2.888 11.929 4.426 1.00 89.81 135 ILE A C 1
ATOM 1096 O O . ILE A 1 135 ? -2.370 12.883 5.014 1.00 89.81 135 ILE A O 1
ATOM 1100 N N . VAL A 1 136 ? -2.239 11.110 3.600 1.00 84.44 136 VAL A N 1
ATOM 1101 C CA . VAL A 1 136 ? -0.809 11.191 3.272 1.00 84.44 136 VAL A CA 1
ATOM 1102 C C . VAL A 1 136 ? -0.606 11.794 1.885 1.00 84.44 136 VAL A C 1
ATOM 1104 O O . VAL A 1 136 ? -1.417 11.492 0.978 1.00 84.44 136 VAL A O 1
#

pLDDT: mean 92.25, std 5.4, range [70.44, 98.06]